Protein AF-A0A4C1ZQV1-F1 (afdb_monomer)

InterPro domains:
  IPR001179 FKBP-type peptidyl-prolyl cis-trans isomerase domain [PF00254] (1-25)
  IPR001179 FKBP-type peptidyl-prolyl cis-trans isomerase domain [PS50059] (1-28)
  IPR002048 EF-hand domain [PF13202] (36-52)
  IPR002048 EF-hand domain [PF13499] (55-126)
  IPR002048 EF-hand domain [PS50222] (50-85)
  IPR002048 EF-hand domain [PS50222] (101-134)
  IPR002048 EF-hand domain [SM00054] (54-82)
  IPR002048 EF-hand domain [SM00054] (105-133)
  IPR002048 EF-hand domain [cd00051] (55-126)
  IPR011992 EF-hand domain pair [SSF47473] (35-127)
  IPR018247 EF-Hand 1, calcium-binding site [PS00018] (114-126)
  IPR046357 Peptidyl-prolyl cis-trans isomerase domain superfamily [G3DSA:3.10.50.40] (1-48)
  IPR052273 Peptidyl-prolyl cis-trans isomerase FKBP [PTHR46222] (58-134)

Structure (mmCIF, N/CA/C/O backbone):
data_AF-A0A4C1ZQV1-F1
#
_entry.id   AF-A0A4C1ZQV1-F1
#
loop_
_atom_site.group_PDB
_atom_site.id
_atom_site.type_symbol
_atom_site.label_atom_id
_atom_site.label_alt_id
_atom_site.label_comp_id
_atom_site.label_asym_id
_atom_site.label_entity_id
_atom_site.label_seq_id
_atom_site.pdbx_PDB_ins_code
_atom_site.Cartn_x
_atom_site.Cartn_y
_atom_site.Cartn_z
_atom_site.occupancy
_atom_site.B_iso_or_equiv
_atom_site.auth_seq_id
_atom_site.auth_comp_id
_atom_site.auth_asym_id
_atom_site.auth_atom_id
_atom_site.pdbx_PDB_model_num
ATOM 1 N N . MET A 1 1 ? 30.958 -3.299 -27.993 1.00 66.00 1 MET A N 1
ATOM 2 C CA . MET A 1 1 ? 29.597 -3.870 -28.057 1.00 66.00 1 MET A CA 1
ATOM 3 C C . MET A 1 1 ? 29.617 -5.027 -29.044 1.00 66.00 1 MET A C 1
ATOM 5 O O . MET A 1 1 ? 30.245 -4.884 -30.084 1.00 66.00 1 MET A O 1
ATOM 9 N N . GLY A 1 2 ? 29.046 -6.175 -28.674 1.00 84.06 2 GLY A N 1
ATOM 10 C CA . GLY A 1 2 ? 29.263 -7.485 -29.308 1.00 84.06 2 GLY A CA 1
ATOM 11 C C . GLY A 1 2 ? 29.885 -8.479 -28.318 1.00 84.06 2 GLY A C 1
ATOM 12 O O . GLY A 1 2 ? 30.083 -8.139 -27.153 1.00 84.06 2 GLY A O 1
ATOM 13 N N . TYR A 1 3 ? 30.231 -9.685 -28.769 1.00 89.38 3 TYR A N 1
ATOM 14 C CA . TYR A 1 3 ? 30.766 -10.746 -27.894 1.00 89.38 3 TYR A CA 1
ATOM 15 C C . TYR A 1 3 ? 32.287 -10.673 -27.645 1.00 89.38 3 TYR A C 1
ATOM 17 O O . TYR A 1 3 ? 32.859 -11.523 -26.961 1.00 89.38 3 TYR A O 1
ATOM 25 N N . GLY A 1 4 ? 32.949 -9.631 -28.157 1.00 88.94 4 GLY A N 1
ATOM 26 C CA . GLY A 1 4 ? 34.347 -9.314 -27.855 1.00 88.94 4 GLY A CA 1
ATOM 27 C C . GLY A 1 4 ? 35.331 -10.431 -28.213 1.00 88.94 4 GLY A C 1
ATOM 28 O O . GLY A 1 4 ? 35.113 -11.202 -29.144 1.00 88.94 4 GLY A O 1
ATOM 29 N N . GLU A 1 5 ? 36.428 -10.518 -27.464 1.00 90.44 5 GLU A N 1
ATOM 30 C CA . GLU A 1 5 ? 37.487 -11.521 -27.677 1.00 90.44 5 GLU A CA 1
ATOM 31 C C . GLU A 1 5 ? 37.058 -12.937 -27.273 1.00 90.44 5 GLU A C 1
ATOM 33 O O . GLU A 1 5 ? 37.684 -13.917 -27.659 1.00 90.44 5 GLU A O 1
ATOM 38 N N . ARG A 1 6 ? 35.991 -13.065 -26.474 1.00 90.69 6 ARG A N 1
ATOM 39 C CA . ARG A 1 6 ? 35.503 -14.371 -26.009 1.00 90.69 6 ARG A CA 1
ATOM 40 C C . ARG A 1 6 ? 34.558 -15.033 -27.008 1.00 90.69 6 ARG A C 1
ATOM 42 O O . ARG A 1 6 ? 34.454 -16.255 -26.994 1.00 90.69 6 ARG A O 1
ATOM 49 N N . GLY A 1 7 ? 33.891 -14.259 -27.865 1.00 88.88 7 GLY A N 1
ATOM 50 C CA . GLY A 1 7 ? 32.851 -14.793 -28.743 1.00 88.88 7 GLY A CA 1
ATOM 51 C C . GLY A 1 7 ? 31.652 -15.357 -27.963 1.00 88.88 7 GLY A C 1
ATOM 52 O O . GLY A 1 7 ? 31.518 -15.151 -26.754 1.00 88.88 7 GLY A O 1
ATOM 53 N N . ALA A 1 8 ? 30.759 -16.060 -28.659 1.00 90.44 8 ALA A N 1
ATOM 54 C CA . ALA A 1 8 ? 29.591 -16.721 -28.072 1.00 90.44 8 ALA A CA 1
ATOM 55 C C . ALA A 1 8 ? 29.579 -18.206 -28.450 1.00 90.44 8 ALA A C 1
ATOM 57 O O . ALA A 1 8 ? 29.070 -18.597 -29.506 1.00 90.44 8 ALA A O 1
ATOM 58 N N . GLY A 1 9 ? 30.167 -19.034 -27.582 1.00 86.38 9 GLY A N 1
ATOM 59 C CA . GLY A 1 9 ? 30.282 -20.475 -27.807 1.00 86.38 9 GLY A CA 1
ATOM 60 C C . GLY A 1 9 ? 30.921 -20.796 -29.163 1.00 86.38 9 GLY A C 1
ATOM 61 O O . GLY A 1 9 ? 31.923 -20.194 -29.537 1.00 86.38 9 GLY A O 1
ATOM 62 N N . ASN A 1 10 ? 30.308 -21.713 -29.915 1.00 87.19 10 ASN A N 1
ATOM 63 C CA . ASN A 1 10 ? 30.788 -22.130 -31.241 1.00 87.19 10 ASN A CA 1
ATOM 64 C C . ASN A 1 10 ? 30.122 -21.370 -32.401 1.00 87.19 10 ASN A C 1
ATOM 66 O O . ASN A 1 10 ? 30.312 -21.733 -33.559 1.00 87.19 10 ASN A O 1
ATOM 70 N N . VAL A 1 11 ? 29.290 -20.371 -32.096 1.00 90.69 11 VAL A N 1
ATOM 71 C CA . VAL A 1 11 ? 28.373 -19.754 -33.067 1.00 90.69 11 VAL A CA 1
ATOM 72 C C . VAL A 1 11 ? 28.835 -18.359 -33.477 1.00 90.69 11 VAL A C 1
ATOM 74 O O . VAL A 1 11 ? 28.615 -17.952 -34.614 1.00 90.69 11 VAL A O 1
ATOM 77 N N . ILE A 1 12 ? 29.508 -17.636 -32.574 1.00 88.75 12 ILE A N 1
ATOM 78 C CA . ILE A 1 12 ? 30.076 -16.312 -32.853 1.00 88.75 12 ILE A CA 1
ATOM 79 C C . ILE A 1 12 ? 31.562 -16.317 -32.476 1.00 88.75 12 ILE A C 1
ATOM 81 O O . ILE A 1 12 ? 31.872 -16.413 -31.286 1.00 88.75 12 ILE A O 1
ATOM 85 N N . PRO A 1 13 ? 32.481 -16.203 -33.451 1.00 92.62 13 PRO A N 1
ATOM 86 C CA . PRO A 1 13 ? 33.916 -16.167 -33.187 1.00 92.62 13 PRO A CA 1
ATOM 87 C C . PRO A 1 13 ? 34.372 -14.942 -32.375 1.00 92.62 13 PRO A C 1
ATOM 89 O O . PRO A 1 13 ? 33.728 -13.886 -32.429 1.00 92.62 13 PRO A O 1
ATOM 92 N N . PRO A 1 14 ? 35.527 -15.038 -31.689 1.00 93.50 14 PRO A N 1
ATOM 93 C CA . PRO A 1 14 ? 36.264 -13.880 -31.196 1.00 93.50 14 PRO A CA 1
ATOM 94 C C . PRO A 1 14 ? 36.421 -12.797 -32.263 1.00 93.50 14 PRO A C 1
ATOM 96 O O . PRO A 1 14 ? 36.747 -13.094 -33.412 1.00 93.50 14 PRO A O 1
ATOM 99 N N . HIS A 1 15 ? 36.216 -11.540 -31.872 1.00 92.06 15 HIS A N 1
ATOM 100 C CA . HIS A 1 15 ? 36.360 -10.362 -32.740 1.00 92.06 15 HIS A CA 1
ATOM 101 C C . HIS A 1 15 ? 35.449 -10.341 -33.982 1.00 92.06 15 HIS A C 1
ATOM 103 O O . HIS A 1 15 ? 35.671 -9.541 -34.893 1.00 92.06 15 HIS A O 1
ATOM 109 N N . ALA A 1 16 ? 34.413 -11.182 -34.037 1.00 92.75 16 ALA A N 1
ATOM 110 C CA . ALA A 1 16 ? 33.460 -11.148 -35.135 1.00 92.75 16 ALA A CA 1
ATOM 111 C C . ALA A 1 16 ? 32.718 -9.801 -35.183 1.00 92.75 16 ALA A C 1
ATOM 113 O O . ALA A 1 16 ? 32.222 -9.302 -34.169 1.00 92.75 16 ALA A O 1
ATOM 114 N N . THR A 1 17 ? 32.623 -9.228 -36.384 1.00 90.81 17 THR A N 1
ATOM 115 C CA . THR A 1 17 ? 31.769 -8.064 -36.651 1.00 90.81 17 THR A CA 1
ATOM 116 C C . THR A 1 17 ? 30.354 -8.559 -36.920 1.00 90.81 17 THR A C 1
ATOM 118 O O . THR A 1 17 ? 30.164 -9.466 -37.729 1.00 90.81 17 THR A O 1
ATOM 121 N N . LEU A 1 18 ? 29.366 -7.989 -36.232 1.00 91.19 18 LEU A N 1
ATOM 122 C CA . LEU A 1 18 ? 27.970 -8.403 -36.344 1.00 91.19 18 LEU A CA 1
ATOM 123 C C . LEU A 1 18 ? 27.173 -7.376 -37.144 1.00 91.19 18 LEU A C 1
ATOM 125 O O . LEU A 1 18 ? 27.242 -6.180 -36.865 1.00 91.19 18 LEU A O 1
ATOM 129 N N . HIS A 1 19 ? 26.389 -7.867 -38.100 1.00 90.69 19 HIS A N 1
ATOM 130 C CA . HIS A 1 19 ? 25.418 -7.080 -38.850 1.00 90.69 19 HIS A CA 1
ATOM 131 C C . HIS A 1 19 ? 24.018 -7.504 -38.409 1.00 90.69 19 HIS A C 1
ATOM 133 O O . HIS A 1 19 ? 23.675 -8.680 -38.510 1.00 90.69 19 HIS A O 1
ATOM 139 N N . PHE A 1 20 ? 23.234 -6.553 -37.906 1.00 90.19 20 PHE A N 1
ATOM 140 C CA . PHE A 1 20 ? 21.851 -6.778 -37.501 1.00 90.19 20 PHE A CA 1
ATOM 141 C C . PHE A 1 20 ? 20.922 -5.999 -38.422 1.00 90.19 20 PHE A C 1
ATOM 143 O O . PHE A 1 20 ? 21.139 -4.811 -38.661 1.00 90.19 20 PHE A O 1
ATOM 150 N N . GLU A 1 21 ? 19.877 -6.668 -38.890 1.00 91.31 21 GLU A N 1
ATOM 151 C CA . GLU A 1 21 ? 18.710 -6.033 -39.484 1.00 91.31 21 GLU A CA 1
ATOM 152 C C . GLU A 1 21 ? 17.610 -6.051 -38.424 1.00 91.31 21 GLU A C 1
ATOM 154 O O . GLU A 1 21 ? 17.249 -7.111 -37.911 1.00 91.31 21 GLU A O 1
ATOM 159 N N . VAL A 1 22 ? 17.165 -4.866 -38.013 1.00 90.62 22 VAL A N 1
ATOM 160 C CA . VAL A 1 22 ? 16.191 -4.699 -36.932 1.00 90.62 22 VAL A CA 1
ATOM 161 C C . VAL A 1 22 ? 14.992 -3.961 -37.494 1.00 90.62 22 VAL A C 1
ATOM 163 O O . VAL A 1 22 ? 15.128 -2.839 -37.979 1.00 90.62 22 VAL A O 1
ATOM 166 N N . GLU A 1 23 ? 13.822 -4.579 -37.389 1.00 90.88 23 GLU A N 1
ATOM 167 C CA . GLU A 1 23 ? 12.546 -3.955 -37.714 1.00 90.88 23 GLU A CA 1
ATOM 168 C C . GLU A 1 23 ? 11.762 -3.718 -36.420 1.00 90.88 23 GLU A C 1
ATOM 170 O O . GLU A 1 23 ? 11.498 -4.644 -35.648 1.00 90.88 23 GLU A O 1
ATOM 175 N N . LEU A 1 24 ? 11.413 -2.457 -36.156 1.00 85.31 24 LEU A N 1
ATOM 176 C CA . LEU A 1 24 ? 10.553 -2.094 -35.037 1.00 85.31 24 LEU A CA 1
ATOM 177 C C . LEU A 1 24 ? 9.095 -2.263 -35.464 1.00 85.31 24 LEU A C 1
ATOM 179 O O . LEU A 1 24 ? 8.564 -1.440 -36.203 1.00 85.31 24 LEU A O 1
ATOM 183 N N . ILE A 1 25 ? 8.458 -3.327 -34.982 1.00 87.75 25 ILE A N 1
ATOM 184 C CA . ILE A 1 25 ? 7.075 -3.659 -35.347 1.00 87.75 25 ILE A CA 1
ATOM 185 C C . ILE A 1 25 ? 6.072 -2.836 -34.526 1.00 87.75 25 ILE A C 1
ATOM 187 O O . ILE A 1 25 ? 5.070 -2.368 -35.061 1.00 87.75 25 ILE A O 1
ATOM 191 N N . ASN A 1 26 ? 6.327 -2.653 -33.227 1.00 80.69 26 ASN A N 1
ATOM 192 C CA . ASN A 1 26 ? 5.494 -1.844 -32.339 1.00 80.69 26 ASN A CA 1
ATOM 193 C C . ASN A 1 26 ? 6.273 -1.445 -31.074 1.00 80.69 26 ASN A C 1
ATOM 195 O O . ASN A 1 26 ? 7.165 -2.175 -30.640 1.00 80.69 26 ASN A O 1
ATOM 199 N N . ILE A 1 27 ? 5.896 -0.327 -30.458 1.00 80.75 27 ILE A N 1
ATOM 200 C CA . ILE A 1 27 ? 6.260 0.016 -29.081 1.00 80.75 27 ILE A CA 1
ATOM 201 C C . ILE A 1 27 ? 4.972 -0.108 -28.270 1.00 80.75 27 ILE A C 1
ATOM 203 O O . ILE A 1 27 ? 4.001 0.586 -28.551 1.00 80.75 27 ILE A O 1
ATOM 207 N N . GLY A 1 28 ? 4.939 -1.019 -27.297 1.00 77.31 28 GLY A N 1
ATOM 208 C CA . GLY A 1 28 ? 3.816 -1.085 -26.367 1.00 77.31 28 GLY A CA 1
ATOM 209 C C . GLY A 1 28 ? 3.844 0.122 -25.435 1.00 77.31 28 GLY A C 1
ATOM 210 O O . GLY A 1 28 ? 4.883 0.396 -24.832 1.00 77.31 28 GLY A O 1
ATOM 211 N N . ASP A 1 29 ? 2.718 0.821 -25.302 1.00 71.88 29 ASP A N 1
ATOM 212 C CA . ASP A 1 29 ? 2.529 1.775 -24.215 1.00 71.88 29 ASP A CA 1
ATOM 213 C C . ASP A 1 29 ? 2.569 0.991 -22.898 1.00 71.88 29 ASP A C 1
ATOM 215 O O . ASP A 1 29 ? 1.670 0.207 -22.590 1.00 71.88 29 ASP A O 1
ATOM 219 N N . SER A 1 30 ? 3.638 1.165 -22.120 1.00 56.72 30 SER A N 1
ATOM 220 C CA . SER A 1 30 ? 3.563 0.841 -20.700 1.00 56.72 30 SER A CA 1
ATOM 221 C C . SER A 1 30 ? 2.606 1.861 -20.082 1.00 56.72 30 SER A C 1
ATOM 223 O O . SER A 1 30 ? 2.737 3.046 -20.413 1.00 56.72 30 SER A O 1
ATOM 225 N N . PRO A 1 31 ? 1.661 1.462 -19.208 1.00 61.66 31 PRO A N 1
ATOM 226 C CA . PRO A 1 31 ? 0.889 2.440 -18.457 1.00 61.66 31 PRO A CA 1
ATOM 227 C C . PRO A 1 31 ? 1.866 3.445 -17.836 1.00 61.66 31 PRO A C 1
ATOM 229 O O . PRO A 1 31 ? 2.964 3.041 -17.418 1.00 61.66 31 PRO A O 1
ATOM 232 N N . PRO A 1 32 ? 1.533 4.749 -17.865 1.00 58.78 32 PRO A N 1
ATOM 233 C CA . PRO A 1 32 ? 2.410 5.768 -17.318 1.00 58.78 32 PRO A CA 1
ATOM 234 C C . PRO A 1 32 ? 2.800 5.349 -15.899 1.00 58.78 32 PRO A C 1
ATOM 236 O O . PRO A 1 32 ? 1.932 4.866 -15.170 1.00 58.78 32 PRO A O 1
ATOM 239 N N . PRO A 1 33 ? 4.080 5.484 -15.505 1.00 59.88 33 PRO A N 1
ATOM 240 C CA . PRO A 1 33 ? 4.465 5.188 -14.137 1.00 59.88 33 PRO A CA 1
ATOM 241 C C . PRO A 1 33 ? 3.581 6.028 -13.217 1.00 59.88 33 PRO A C 1
ATOM 243 O O . PRO A 1 33 ? 3.554 7.257 -13.336 1.00 59.88 33 PRO A O 1
ATOM 246 N N . THR A 1 34 ? 2.808 5.358 -12.363 1.00 64.19 34 THR A N 1
ATOM 247 C CA . THR A 1 34 ? 1.868 6.018 -11.464 1.00 64.19 34 THR A CA 1
ATOM 248 C C . THR A 1 34 ? 2.646 6.990 -10.587 1.00 64.19 34 THR A C 1
ATOM 250 O O . THR A 1 34 ? 3.656 6.628 -9.976 1.00 64.19 34 THR A O 1
ATOM 253 N N . ASN A 1 35 ? 2.228 8.255 -10.572 1.00 66.62 35 ASN A N 1
ATOM 254 C CA . ASN A 1 35 ? 2.861 9.266 -9.738 1.00 66.62 35 ASN A CA 1
ATOM 255 C C . ASN A 1 35 ? 2.306 9.162 -8.315 1.00 66.62 35 ASN A C 1
ATOM 257 O O . ASN A 1 35 ? 1.503 9.991 -7.891 1.00 66.62 35 ASN A O 1
ATOM 261 N N . VAL A 1 36 ? 2.796 8.147 -7.603 1.00 69.62 36 VAL A N 1
ATOM 262 C CA . VAL A 1 36 ? 2.398 7.801 -6.230 1.00 69.62 36 VAL A CA 1
ATOM 263 C C . VAL A 1 36 ? 2.626 8.939 -5.242 1.00 69.62 36 VAL A C 1
ATOM 265 O O . VAL A 1 36 ? 2.023 8.973 -4.184 1.00 69.62 36 VAL A O 1
ATOM 268 N N . PHE A 1 37 ? 3.452 9.926 -5.598 1.00 70.56 37 PHE A N 1
ATOM 269 C CA . PHE A 1 37 ? 3.715 11.092 -4.761 1.00 70.56 37 PHE A CA 1
ATOM 270 C C . PHE A 1 37 ? 2.442 11.885 -4.449 1.00 70.56 37 PHE A C 1
ATOM 272 O O . PHE A 1 37 ? 2.306 12.396 -3.351 1.00 70.56 37 PHE A O 1
ATOM 279 N N . LYS A 1 38 ? 1.504 11.969 -5.402 1.00 70.94 38 LYS A N 1
ATOM 280 C CA . LYS A 1 38 ? 0.216 12.653 -5.194 1.00 70.94 38 LYS A CA 1
ATOM 281 C C . LYS A 1 38 ? -0.817 11.803 -4.466 1.00 70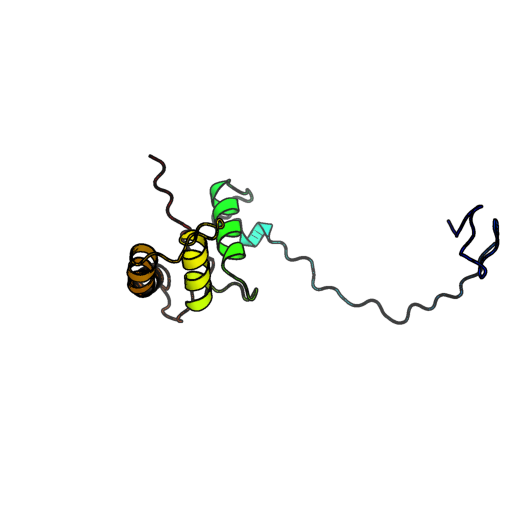.94 38 LYS A C 1
ATOM 283 O O . LYS A 1 38 ? -1.807 12.346 -3.999 1.00 70.94 38 LYS A O 1
ATOM 288 N N . GLU A 1 39 ? -0.628 10.491 -4.480 1.00 73.00 39 GLU A N 1
ATOM 289 C CA . GLU A 1 39 ? -1.525 9.540 -3.826 1.00 73.00 39 GLU A CA 1
ATOM 290 C C . GLU A 1 39 ? -1.170 9.418 -2.340 1.00 73.00 39 GLU A C 1
ATOM 292 O O . GLU A 1 39 ? -2.056 9.275 -1.513 1.00 73.00 39 GLU A O 1
ATOM 297 N N . ILE A 1 40 ? 0.117 9.558 -2.002 1.00 78.75 40 ILE A N 1
ATOM 298 C CA . ILE A 1 40 ? 0.632 9.451 -0.630 1.00 78.75 40 ILE A CA 1
ATOM 299 C C . ILE A 1 40 ? 0.548 10.784 0.132 1.00 78.75 40 ILE A C 1
ATOM 301 O O . ILE A 1 40 ? 0.419 10.769 1.351 1.00 78.75 40 ILE A O 1
ATOM 305 N N . ASP A 1 41 ? 0.630 11.916 -0.574 1.00 79.44 41 ASP A N 1
ATOM 306 C CA . ASP A 1 41 ? 0.487 13.275 -0.023 1.00 79.44 41 ASP A CA 1
ATOM 307 C C . ASP A 1 41 ? -0.979 13.540 0.370 1.00 79.44 41 ASP A C 1
ATOM 309 O O . ASP A 1 41 ? -1.772 14.121 -0.383 1.00 79.44 41 ASP A O 1
ATOM 313 N N . 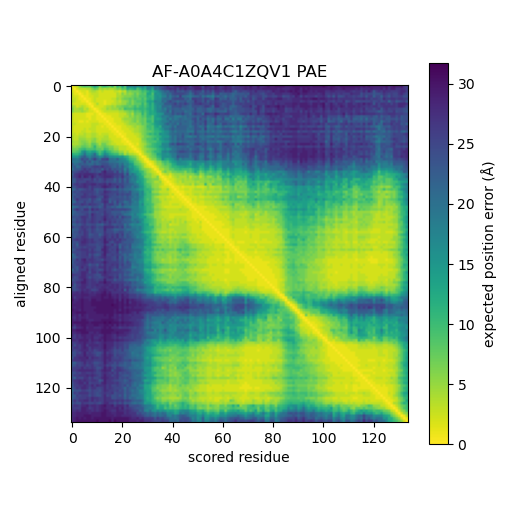ALA A 1 42 ? -1.358 13.025 1.538 1.00 79.12 42 ALA A N 1
ATOM 314 C CA . ALA A 1 42 ? -2.723 13.037 2.038 1.00 79.12 42 ALA A CA 1
ATOM 315 C C . ALA A 1 42 ? -3.135 14.447 2.484 1.00 79.12 42 ALA A C 1
ATOM 317 O O . ALA A 1 42 ? -4.292 14.849 2.293 1.00 79.12 42 ALA A O 1
ATOM 318 N N . ASP A 1 43 ? -2.199 15.218 3.049 1.00 81.81 43 ASP A N 1
ATOM 319 C CA . ASP A 1 43 ? -2.455 16.586 3.509 1.00 81.81 43 ASP A CA 1
ATOM 320 C C . ASP A 1 43 ? -2.277 17.662 2.417 1.00 81.81 43 ASP A C 1
ATOM 322 O O . ASP A 1 43 ? -2.729 18.803 2.587 1.00 81.81 43 ASP A O 1
ATOM 326 N N . LYS A 1 44 ? -1.769 17.263 1.243 1.00 85.00 44 LYS A N 1
ATOM 327 C CA . LYS A 1 44 ? -1.606 18.075 0.027 1.00 85.00 44 LYS A CA 1
ATOM 328 C C . LYS A 1 44 ? -0.602 19.209 0.205 1.00 85.00 44 LYS A C 1
ATOM 330 O O . LYS A 1 44 ? -0.719 20.252 -0.461 1.00 85.00 44 LYS A O 1
ATOM 335 N N . ASP A 1 45 ? 0.376 19.036 1.088 1.00 89.38 45 ASP A N 1
ATOM 336 C CA . ASP A 1 45 ? 1.429 20.015 1.335 1.00 89.38 45 ASP A CA 1
ATOM 337 C C . ASP A 1 45 ? 2.590 19.933 0.317 1.00 89.38 45 ASP A C 1
ATOM 339 O O . ASP A 1 45 ? 3.429 20.840 0.247 1.00 89.38 45 ASP A O 1
ATOM 343 N N . ASN A 1 46 ? 2.555 18.955 -0.600 1.00 84.12 46 ASN A N 1
ATOM 344 C CA . ASN A 1 46 ? 3.594 18.622 -1.588 1.00 84.12 46 ASN A CA 1
ATOM 345 C C . ASN A 1 46 ? 4.908 18.119 -0.973 1.00 84.12 46 ASN A C 1
ATOM 347 O O . ASN A 1 46 ? 5.956 18.129 -1.636 1.00 84.12 46 ASN A O 1
ATOM 351 N N . MET A 1 47 ? 4.873 17.693 0.279 1.00 86.12 47 MET A N 1
ATOM 352 C CA . MET A 1 47 ? 5.924 16.959 0.957 1.00 86.12 47 MET A CA 1
ATOM 353 C C . MET A 1 47 ? 5.437 15.536 1.235 1.00 86.12 47 MET A C 1
ATOM 355 O O . MET A 1 47 ? 4.298 15.178 0.983 1.00 86.12 47 MET A O 1
ATOM 359 N N . LEU A 1 48 ? 6.365 14.679 1.656 1.00 83.62 48 LEU A N 1
ATOM 360 C CA . LEU A 1 48 ? 6.024 13.362 2.177 1.00 83.62 48 LEU A CA 1
ATOM 361 C C . LEU A 1 48 ? 6.554 13.297 3.597 1.00 83.62 48 LEU A C 1
ATOM 363 O O . LEU A 1 48 ? 7.773 13.282 3.822 1.00 83.62 48 LEU A O 1
ATOM 367 N N . SER A 1 49 ? 5.641 13.285 4.555 1.00 84.75 49 SER A N 1
ATOM 368 C CA . SER A 1 49 ? 5.968 13.058 5.951 1.00 84.75 49 SER A CA 1
ATOM 369 C C . SER A 1 49 ? 6.354 11.592 6.182 1.00 84.75 49 SER A C 1
ATOM 371 O O . SER A 1 49 ? 6.006 10.682 5.425 1.00 84.75 49 SER A O 1
ATOM 373 N N . ARG A 1 50 ? 7.109 11.332 7.257 1.00 84.94 50 ARG A N 1
ATOM 374 C CA . ARG A 1 50 ? 7.435 9.954 7.661 1.00 84.94 50 ARG A CA 1
ATOM 375 C C . ARG A 1 50 ? 6.166 9.150 7.951 1.00 84.94 50 ARG A C 1
ATOM 377 O O . ARG A 1 50 ? 6.153 7.950 7.685 1.00 84.94 50 ARG A O 1
ATOM 384 N N . GLU A 1 51 ? 5.144 9.816 8.476 1.00 84.00 51 GLU A N 1
ATOM 385 C CA . GLU A 1 51 ? 3.833 9.240 8.758 1.00 84.00 51 GLU A CA 1
ATOM 386 C C . GLU A 1 51 ? 3.170 8.752 7.467 1.00 84.00 51 GLU A C 1
ATOM 388 O O . GLU A 1 51 ? 2.891 7.564 7.347 1.00 84.00 51 GLU A O 1
ATOM 393 N N . GLU A 1 52 ? 3.027 9.619 6.461 1.00 85.12 52 GLU A N 1
ATOM 394 C CA . GLU A 1 52 ? 2.387 9.283 5.180 1.00 85.12 52 GLU A CA 1
ATOM 395 C C . GLU A 1 52 ? 3.105 8.146 4.455 1.00 85.12 52 GLU A C 1
ATOM 397 O O . GLU A 1 52 ? 2.477 7.199 3.988 1.00 85.12 52 GLU A O 1
ATOM 402 N N . VAL A 1 53 ? 4.441 8.175 4.433 1.00 84.75 53 VAL A N 1
ATOM 403 C CA . VAL A 1 53 ? 5.230 7.081 3.848 1.00 84.75 53 VAL A CA 1
ATOM 404 C C . VAL A 1 53 ? 5.015 5.773 4.613 1.00 84.75 53 VAL A C 1
ATOM 406 O O . VAL A 1 53 ? 4.975 4.704 4.007 1.00 84.75 53 VAL A O 1
ATOM 409 N N . SER A 1 54 ? 4.882 5.832 5.939 1.00 84.12 54 SER A N 1
ATOM 410 C CA . SER A 1 54 ? 4.659 4.638 6.763 1.00 84.12 54 SER A CA 1
ATOM 411 C C . SER A 1 54 ? 3.253 4.069 6.568 1.00 84.12 54 SER A C 1
ATOM 413 O O . SER A 1 54 ? 3.108 2.852 6.456 1.00 84.12 54 SER A O 1
ATOM 415 N N . ILE A 1 55 ? 2.241 4.935 6.478 1.00 83.06 55 ILE A N 1
ATOM 416 C CA . ILE A 1 55 ? 0.846 4.564 6.216 1.00 83.06 55 ILE A CA 1
ATOM 417 C C . ILE A 1 55 ? 0.724 3.930 4.829 1.00 83.06 55 ILE A C 1
ATOM 419 O O . ILE A 1 55 ? 0.163 2.843 4.717 1.00 83.06 55 ILE A O 1
ATOM 423 N N . GLU A 1 56 ? 1.329 4.526 3.799 1.00 85.31 56 GLU A N 1
ATOM 424 C CA . GLU A 1 56 ? 1.327 3.964 2.444 1.00 85.31 56 GLU A CA 1
ATOM 425 C C . GLU A 1 56 ? 1.989 2.586 2.393 1.00 85.31 56 GLU A C 1
ATOM 427 O O . GLU A 1 56 ? 1.475 1.654 1.778 1.00 85.31 56 GLU A O 1
ATOM 432 N N . LEU A 1 57 ? 3.157 2.439 3.026 1.00 84.44 57 LEU A N 1
ATOM 433 C CA . LEU A 1 57 ? 3.863 1.160 3.046 1.00 84.44 57 LEU A CA 1
ATOM 434 C C . LEU A 1 57 ? 3.052 0.090 3.776 1.00 84.44 57 LEU A C 1
ATOM 436 O O . LEU A 1 57 ? 3.053 -1.061 3.340 1.00 84.44 57 LEU A O 1
ATOM 440 N N . ALA A 1 58 ? 2.352 0.460 4.851 1.00 86.06 58 ALA A N 1
ATOM 441 C CA . ALA A 1 58 ? 1.435 -0.437 5.538 1.00 86.06 58 ALA A CA 1
ATOM 442 C C . ALA A 1 58 ? 0.269 -0.825 4.619 1.00 86.06 58 ALA A C 1
ATOM 444 O O . ALA A 1 58 ? 0.050 -2.017 4.418 1.00 86.06 58 ALA A O 1
ATOM 445 N N . PHE A 1 59 ? -0.409 0.148 4.004 1.00 88.12 59 PHE A N 1
ATOM 446 C CA . PHE A 1 59 ? -1.519 -0.079 3.076 1.00 88.12 59 PHE A CA 1
ATOM 447 C C . PHE A 1 59 ? -1.112 -1.019 1.935 1.00 88.12 59 PHE A C 1
ATOM 449 O O . PHE A 1 59 ? -1.697 -2.083 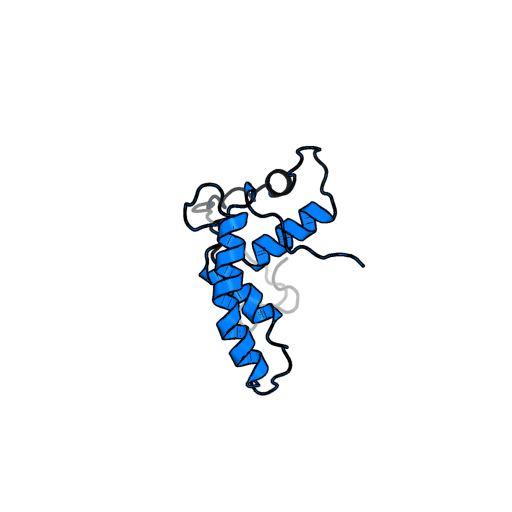1.769 1.00 88.12 59 PHE A O 1
ATOM 456 N N . ARG A 1 60 ? -0.010 -0.718 1.238 1.00 86.81 60 ARG A N 1
ATOM 457 C CA . ARG A 1 60 ? 0.533 -1.565 0.162 1.00 86.81 60 ARG A CA 1
ATOM 458 C C . ARG A 1 60 ? 0.991 -2.941 0.613 1.00 86.81 60 ARG A C 1
ATOM 460 O O . ARG A 1 60 ? 1.060 -3.860 -0.192 1.00 86.81 60 ARG A O 1
ATOM 467 N N . SER A 1 61 ? 1.402 -3.084 1.870 1.00 86.62 61 SER A N 1
ATOM 468 C CA . SER A 1 61 ? 1.770 -4.399 2.397 1.00 86.62 61 SER A CA 1
ATOM 469 C C . SER A 1 61 ? 0.552 -5.284 2.670 1.00 86.62 61 SER A C 1
ATOM 471 O O . SER A 1 61 ? 0.715 -6.501 2.784 1.00 86.62 61 SER A O 1
ATOM 473 N N . MET A 1 62 ? -0.631 -4.673 2.780 1.00 89.56 62 MET A N 1
ATOM 474 C CA . MET A 1 62 ? -1.915 -5.331 3.004 1.00 89.56 62 MET A CA 1
ATO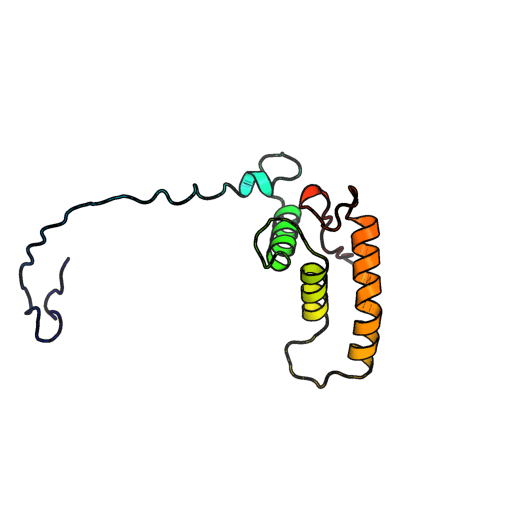M 475 C C . MET A 1 62 ? -2.672 -5.572 1.700 1.00 89.56 62 MET A C 1
ATOM 477 O O . MET A 1 62 ? -3.162 -6.681 1.515 1.00 89.56 62 MET A O 1
ATOM 481 N N . ASP A 1 63 ? -2.709 -4.588 0.798 1.00 89.38 63 ASP A N 1
ATOM 482 C CA . ASP A 1 63 ? -3.300 -4.700 -0.541 1.00 89.38 63 ASP A CA 1
ATOM 483 C C . ASP A 1 63 ? -2.475 -5.670 -1.405 1.00 89.38 63 ASP A C 1
ATOM 485 O O . ASP A 1 63 ? -1.467 -5.319 -2.027 1.00 89.38 63 ASP A O 1
ATOM 489 N N . ALA A 1 64 ? -2.866 -6.942 -1.384 1.00 88.75 64 ALA A N 1
ATOM 490 C CA . ALA A 1 64 ? -2.142 -8.011 -2.056 1.00 88.75 64 ALA A CA 1
ATOM 491 C C . ALA A 1 64 ? -2.515 -8.100 -3.537 1.00 88.75 64 ALA A C 1
ATOM 493 O O . ALA A 1 64 ? -1.736 -8.624 -4.343 1.00 88.75 64 ALA A O 1
ATOM 494 N N . ASN A 1 65 ? -3.719 -7.644 -3.879 1.00 86.81 65 ASN A N 1
ATOM 495 C CA . ASN A 1 65 ? -4.279 -7.773 -5.211 1.00 86.81 65 ASN A CA 1
ATOM 496 C C . ASN A 1 65 ? -4.017 -6.521 -6.085 1.00 86.81 65 ASN A C 1
ATOM 498 O O . ASN A 1 65 ? -3.976 -6.638 -7.314 1.00 86.81 65 ASN A O 1
ATOM 502 N N . GLY A 1 66 ? -3.706 -5.383 -5.459 1.00 86.69 66 GLY A N 1
ATOM 503 C CA . GLY A 1 66 ? -3.311 -4.136 -6.105 1.00 86.69 66 GLY A CA 1
ATOM 504 C C . GLY A 1 66 ? -4.484 -3.315 -6.638 1.00 86.69 66 GLY A C 1
ATOM 505 O O . GLY A 1 66 ? -4.283 -2.552 -7.589 1.00 86.69 66 GLY A O 1
ATOM 506 N N . ASP A 1 67 ? -5.691 -3.501 -6.102 1.00 88.88 67 ASP A N 1
ATOM 507 C CA . ASP A 1 67 ? -6.897 -2.752 -6.474 1.00 88.88 67 ASP A CA 1
ATOM 508 C C . ASP A 1 67 ? -7.049 -1.426 -5.719 1.00 88.88 67 ASP A C 1
ATOM 510 O O . ASP A 1 67 ? -7.938 -0.648 -6.062 1.00 88.88 67 ASP A O 1
ATOM 514 N N . LEU A 1 68 ? -6.128 -1.116 -4.797 1.00 86.56 68 LEU A N 1
ATOM 515 C CA . LEU A 1 68 ? -6.145 0.077 -3.948 1.00 86.56 68 LEU A CA 1
ATOM 516 C C . LEU A 1 68 ? -7.301 0.098 -2.934 1.00 86.56 68 LEU A C 1
ATOM 518 O O . LEU A 1 68 ? -7.642 1.165 -2.414 1.00 86.56 68 LEU A O 1
ATOM 522 N N . GLU A 1 69 ? -7.871 -1.063 -2.614 1.00 92.00 69 GLU A N 1
ATOM 523 C CA . GLU A 1 69 ? -8.932 -1.230 -1.624 1.00 92.00 69 GLU A CA 1
ATOM 524 C C . GLU A 1 69 ? -8.577 -2.391 -0.684 1.00 92.00 69 GLU A C 1
ATOM 526 O O . GLU A 1 69 ? -8.217 -3.474 -1.120 1.00 92.00 69 GLU A O 1
ATOM 531 N N . LEU A 1 70 ? -8.677 -2.205 0.636 1.00 92.56 70 LEU A N 1
ATOM 532 C CA . LEU A 1 70 ? -8.408 -3.306 1.566 1.00 92.56 70 LEU A CA 1
ATOM 533 C C . LEU A 1 70 ? -9.672 -4.123 1.802 1.00 92.56 70 LEU A C 1
ATOM 535 O O . LEU A 1 70 ? -10.619 -3.666 2.450 1.00 92.56 70 LEU A O 1
ATOM 539 N N . SER A 1 71 ? -9.661 -5.363 1.323 1.00 94.25 71 SER A N 1
ATOM 540 C CA . SER A 1 71 ? -10.689 -6.353 1.631 1.00 94.25 71 SER A CA 1
ATOM 541 C C . SER A 1 71 ? -10.536 -6.927 3.044 1.00 94.25 71 SER A C 1
ATOM 543 O O . SER A 1 71 ? -9.473 -6.880 3.675 1.00 94.25 71 S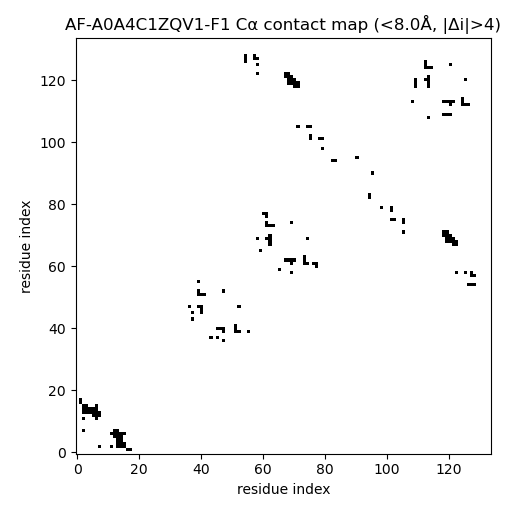ER A O 1
ATOM 545 N N . ARG A 1 72 ? -11.613 -7.533 3.557 1.00 91.88 72 ARG A N 1
ATOM 546 C CA . ARG A 1 72 ? -11.597 -8.234 4.853 1.00 91.88 72 ARG A CA 1
ATOM 547 C C . ARG A 1 72 ? -10.543 -9.335 4.879 1.00 91.88 72 ARG A C 1
ATOM 549 O O . ARG A 1 72 ? -9.886 -9.533 5.900 1.00 91.88 72 ARG A O 1
ATOM 556 N N . GLU A 1 73 ? -10.376 -10.036 3.764 1.00 91.56 73 GLU A N 1
ATOM 557 C CA . GLU A 1 73 ? -9.403 -11.105 3.589 1.00 91.56 73 GLU A CA 1
ATOM 558 C C . GLU A 1 73 ? -7.961 -10.587 3.673 1.00 91.56 73 GLU A C 1
ATOM 560 O O . GLU A 1 73 ? -7.131 -11.203 4.342 1.00 91.56 73 GLU A O 1
ATOM 565 N N . GLU A 1 74 ? -7.668 -9.445 3.054 1.00 92.38 74 GLU A N 1
ATOM 566 C CA . GLU A 1 74 ? -6.336 -8.824 3.064 1.00 92.38 74 GLU A CA 1
ATOM 567 C C . GLU A 1 74 ? -5.949 -8.302 4.444 1.00 92.38 74 GLU A C 1
ATOM 569 O O . GLU A 1 74 ? -4.871 -8.625 4.954 1.00 92.38 74 GLU A O 1
ATOM 574 N N . VAL A 1 75 ? -6.861 -7.575 5.097 1.00 89.56 75 VAL A N 1
ATOM 575 C CA . VAL A 1 75 ? -6.673 -7.134 6.486 1.00 89.56 75 VAL A CA 1
ATOM 576 C C . VAL A 1 75 ? -6.468 -8.345 7.396 1.00 89.56 75 VAL A C 1
ATOM 578 O O . VAL A 1 75 ? -5.582 -8.349 8.256 1.00 89.56 75 VAL A O 1
ATOM 581 N N . SER A 1 76 ? -7.245 -9.406 7.172 1.00 87.81 76 SER A N 1
ATOM 582 C CA . SER A 1 76 ? -7.166 -10.623 7.965 1.00 87.81 76 SER A CA 1
ATOM 583 C C . SER A 1 76 ? -5.830 -11.348 7.827 1.00 87.81 76 SER A C 1
ATOM 585 O O . SER A 1 76 ? -5.208 -11.742 8.817 1.00 87.81 76 SER A O 1
ATOM 587 N N . GLU A 1 77 ? -5.360 -11.535 6.598 1.00 87.38 77 GLU A N 1
ATOM 588 C CA . GLU A 1 77 ? -4.082 -12.194 6.342 1.00 87.38 77 GLU A CA 1
ATOM 589 C C . GLU A 1 77 ? -2.902 -11.366 6.865 1.00 87.38 77 GLU A C 1
ATOM 591 O O . GLU A 1 77 ? -1.958 -11.933 7.424 1.00 87.38 77 GLU A O 1
ATOM 596 N N . TYR A 1 78 ? -2.967 -10.035 6.778 1.00 85.56 78 TYR A N 1
ATOM 597 C CA . TYR A 1 78 ? -1.944 -9.161 7.348 1.00 85.56 78 TYR A CA 1
ATOM 598 C C . TYR A 1 78 ? -1.821 -9.308 8.869 1.00 85.56 78 TYR A C 1
ATOM 600 O O . TYR A 1 78 ? -0.726 -9.530 9.395 1.00 85.56 78 TYR A O 1
ATOM 608 N N . LEU A 1 79 ? -2.941 -9.229 9.585 1.00 83.44 79 LEU A N 1
ATOM 609 C CA . LEU A 1 79 ? -2.976 -9.357 11.042 1.00 83.44 79 LEU A CA 1
ATOM 610 C C . LEU A 1 79 ? -2.539 -10.754 11.500 1.00 83.44 79 LEU A C 1
ATOM 612 O O . LEU A 1 79 ? -1.741 -10.894 12.429 1.00 83.44 79 LEU A O 1
ATOM 616 N N . LYS A 1 80 ? -2.978 -11.801 10.799 1.00 81.88 80 LYS A N 1
ATOM 617 C CA . LYS A 1 80 ? -2.512 -13.171 11.031 1.00 81.88 80 LYS A CA 1
ATOM 618 C C . LYS A 1 80 ? -1.000 -13.298 10.841 1.00 81.88 80 LYS A C 1
ATOM 620 O O . LYS A 1 80 ? -0.337 -13.949 11.646 1.00 81.88 80 LYS A O 1
ATOM 625 N N . LYS A 1 81 ? -0.433 -12.648 9.824 1.00 81.31 81 LYS A N 1
ATOM 626 C CA . LYS A 1 81 ? 1.015 -12.633 9.570 1.00 81.31 81 LYS A CA 1
ATOM 627 C C . LYS A 1 81 ? 1.801 -11.859 10.633 1.00 81.31 81 LYS A C 1
ATOM 629 O O . LYS A 1 81 ? 2.921 -12.249 10.940 1.00 81.31 81 LYS A O 1
ATOM 634 N N . GLN A 1 82 ? 1.224 -10.806 11.213 1.00 76.06 82 GLN A N 1
ATOM 635 C CA . GLN A 1 82 ? 1.786 -10.089 12.368 1.00 76.06 82 GLN A CA 1
ATOM 636 C C . GLN A 1 82 ? 1.787 -10.949 13.643 1.00 76.06 82 GLN A C 1
ATOM 638 O O . GLN A 1 82 ? 2.730 -10.894 14.429 1.00 76.06 82 GLN A O 1
ATOM 643 N N . MET A 1 83 ? 0.745 -11.760 13.845 1.00 70.31 83 MET A N 1
ATOM 644 C CA . MET A 1 83 ? 0.579 -12.588 15.046 1.00 70.31 83 MET A CA 1
ATOM 645 C C . MET A 1 83 ? 1.355 -13.910 15.012 1.00 70.31 83 MET A C 1
ATOM 647 O O . MET A 1 83 ? 1.613 -14.489 16.067 1.00 70.31 83 MET A O 1
ATOM 651 N N . VAL A 1 84 ? 1.722 -14.408 13.828 1.00 67.69 84 VAL A N 1
ATOM 652 C CA . VAL A 1 84 ? 2.495 -15.647 13.685 1.00 67.69 84 VAL A CA 1
ATOM 653 C C . VAL A 1 84 ? 3.991 -15.313 13.591 1.00 67.69 84 VAL A C 1
ATOM 655 O O . VAL A 1 84 ? 4.436 -14.791 12.566 1.00 67.69 84 VAL A O 1
ATOM 658 N N . PRO A 1 85 ? 4.806 -15.622 14.619 1.00 58.69 85 PRO A N 1
ATOM 659 C CA . PRO A 1 85 ? 6.251 -15.454 14.526 1.00 58.69 85 PRO A CA 1
ATOM 660 C C . PRO A 1 85 ? 6.817 -16.350 13.414 1.00 58.69 85 PRO A C 1
ATOM 662 O O . PRO A 1 85 ? 6.405 -17.493 13.240 1.00 58.69 85 PRO A O 1
ATOM 665 N N . SER A 1 86 ? 7.773 -15.824 12.644 1.00 59.34 86 SER A N 1
ATOM 666 C CA . SER A 1 86 ? 8.388 -16.535 11.506 1.00 59.34 86 SER A CA 1
ATOM 667 C C . SER A 1 86 ? 9.264 -17.734 11.908 1.00 59.34 86 SER A C 1
ATOM 669 O O . SER A 1 86 ? 9.665 -18.516 11.048 1.00 59.34 86 SER A O 1
ATOM 671 N N . ASP A 1 87 ? 9.549 -17.901 13.199 1.00 57.72 87 ASP A N 1
ATOM 672 C CA . ASP A 1 87 ? 10.170 -19.101 13.753 1.00 57.72 87 ASP A CA 1
ATOM 673 C C . ASP A 1 87 ? 9.070 -20.126 14.009 1.00 57.72 87 ASP A C 1
ATOM 675 O O . ASP A 1 87 ? 8.159 -19.834 14.775 1.00 57.72 87 ASP A O 1
ATOM 679 N N . GLY A 1 88 ? 9.145 -21.297 13.363 1.00 53.34 88 GLY A N 1
ATOM 680 C CA . GLY A 1 88 ? 8.113 -22.344 13.324 1.00 53.34 88 GLY A CA 1
ATOM 681 C C . GLY A 1 88 ? 7.797 -23.019 14.664 1.00 53.34 88 GLY A C 1
ATOM 682 O O . GLY A 1 88 ? 7.854 -24.243 14.776 1.00 53.34 88 GLY A O 1
ATOM 683 N N . ALA A 1 89 ? 7.461 -22.219 15.671 1.00 54.66 89 ALA A N 1
ATOM 684 C CA . ALA A 1 89 ? 6.827 -22.623 16.901 1.00 54.66 89 ALA A CA 1
ATOM 685 C C . ALA A 1 89 ? 5.456 -23.210 16.564 1.00 54.66 89 ALA A C 1
ATOM 687 O O . ALA A 1 89 ? 4.708 -22.666 15.747 1.00 54.66 89 ALA A O 1
ATOM 688 N N . GLU A 1 90 ? 5.145 -24.349 17.177 1.00 56.84 90 GLU A N 1
ATOM 689 C CA . GLU A 1 90 ? 3.821 -24.948 17.091 1.00 56.84 90 GLU A CA 1
ATOM 690 C C . GLU A 1 90 ? 2.755 -23.895 17.391 1.00 56.84 90 GLU A C 1
ATOM 692 O O . GLU A 1 90 ? 2.896 -23.083 18.306 1.00 56.84 90 GLU A O 1
ATOM 697 N N . MET A 1 91 ? 1.692 -23.921 16.591 1.00 56.38 91 MET A N 1
ATOM 698 C CA . MET A 1 91 ? 0.512 -23.090 16.761 1.00 56.38 91 MET A CA 1
ATOM 699 C C . MET A 1 91 ? -0.101 -23.413 18.128 1.00 56.38 91 MET A C 1
ATOM 701 O O . MET A 1 91 ? -0.865 -24.370 18.256 1.00 56.38 91 MET A O 1
ATOM 705 N N . SER A 1 92 ? 0.316 -22.685 19.166 1.00 63.16 92 SER A N 1
ATOM 706 C CA . SER A 1 92 ? -0.1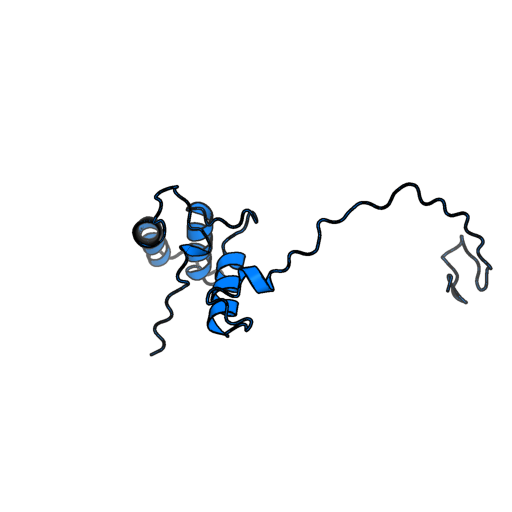25 -22.931 20.535 1.00 63.16 92 SER A CA 1
ATOM 707 C C . SER A 1 92 ? -1.630 -22.689 20.644 1.00 63.16 92 SER A C 1
ATOM 709 O O . SER A 1 92 ? -2.212 -21.943 19.849 1.00 63.16 92 SER A O 1
ATOM 711 N N . GLU A 1 93 ? -2.284 -23.320 21.623 1.00 64.44 93 GLU A N 1
ATOM 712 C CA . GLU A 1 93 ? -3.700 -23.046 21.906 1.00 64.44 93 GLU A CA 1
ATOM 713 C C . GLU A 1 93 ? -3.955 -21.545 22.099 1.00 64.44 93 GLU A C 1
ATOM 715 O O . GLU A 1 93 ? -4.985 -21.058 21.644 1.00 64.44 93 GLU A O 1
ATOM 720 N N . ASP A 1 94 ? -2.988 -20.798 22.643 1.00 66.12 94 ASP A N 1
ATOM 721 C CA . ASP A 1 94 ? -3.039 -19.339 22.752 1.00 66.12 94 ASP A CA 1
ATOM 722 C C . ASP A 1 94 ? -3.141 -18.646 21.382 1.00 66.12 94 ASP A C 1
ATOM 724 O O . ASP A 1 94 ? -4.026 -17.818 21.185 1.00 66.12 94 ASP A O 1
ATOM 728 N N . ILE A 1 95 ? -2.317 -19.025 20.393 1.00 66.69 95 ILE A N 1
ATOM 729 C CA . ILE A 1 95 ? -2.393 -18.467 19.027 1.00 66.69 95 ILE A CA 1
ATOM 730 C C . ILE A 1 95 ? -3.741 -18.815 18.387 1.00 66.69 95 ILE A C 1
ATOM 732 O O . ILE A 1 95 ? -4.345 -17.995 17.699 1.00 66.69 95 ILE A O 1
ATOM 736 N N . LYS A 1 96 ? -4.246 -20.025 18.636 1.00 67.06 96 LYS A N 1
ATOM 737 C CA . LYS A 1 96 ? -5.532 -20.488 18.106 1.00 67.06 96 LYS A CA 1
ATOM 738 C C . LYS A 1 96 ? -6.711 -19.706 18.693 1.00 67.06 96 LYS A C 1
ATOM 740 O O . LYS A 1 96 ? -7.613 -19.321 17.957 1.00 67.06 96 LYS A O 1
ATOM 745 N N . GLN A 1 97 ? -6.665 -19.417 19.990 1.00 67.94 97 GLN A N 1
ATOM 746 C CA . GLN A 1 97 ? -7.674 -18.627 20.693 1.00 67.94 97 GLN A CA 1
ATOM 747 C C . GLN A 1 97 ? -7.592 -17.135 20.317 1.00 67.94 97 GLN A C 1
ATOM 749 O O . GLN A 1 97 ? -8.614 -16.459 20.220 1.00 67.94 97 GLN A O 1
ATOM 754 N N . MET A 1 98 ? -6.391 -16.630 20.013 1.00 64.56 98 MET A N 1
ATOM 755 C CA . MET A 1 98 ? -6.185 -15.286 19.458 1.00 64.56 98 MET A CA 1
ATOM 756 C C . MET A 1 98 ? -6.688 -15.166 18.010 1.00 64.56 98 MET A C 1
ATOM 758 O O . MET A 1 98 ? -7.252 -14.136 17.651 1.00 64.56 98 MET A O 1
ATOM 762 N N . LEU A 1 99 ? -6.575 -16.226 17.203 1.00 66.44 99 LEU A N 1
ATOM 763 C CA . LEU A 1 99 ? -7.146 -16.289 15.850 1.00 66.44 99 LEU A CA 1
ATOM 764 C C . LEU A 1 99 ? -8.676 -16.350 15.844 1.00 66.44 99 LEU A C 1
ATOM 766 O O . LEU A 1 99 ? -9.298 -15.800 14.946 1.00 66.44 99 LEU A O 1
ATOM 770 N N . GLU A 1 100 ? -9.305 -16.951 16.853 1.00 69.50 100 GLU A N 1
ATOM 771 C CA . GLU A 1 100 ? -10.767 -16.875 17.016 1.00 69.50 100 GLU A CA 1
ATOM 772 C C . GLU A 1 100 ? -11.236 -15.461 17.415 1.00 69.50 100 GLU A C 1
ATOM 774 O O . GLU A 1 100 ? -12.368 -15.068 17.133 1.00 69.50 100 GLU A O 1
ATOM 779 N N . GLY A 1 101 ? -10.371 -14.672 18.062 1.00 68.31 101 GLY A N 1
ATOM 780 C CA . GLY A 1 101 ? -10.614 -13.254 18.347 1.00 68.31 101 GLY A CA 1
ATOM 781 C C . GLY A 1 101 ? -10.330 -12.329 17.163 1.00 68.31 101 GLY A C 1
ATOM 782 O O . GLY A 1 101 ? -10.846 -11.214 17.119 1.00 68.31 101 GLY A O 1
ATOM 783 N N . HIS A 1 102 ? -9.543 -12.793 16.198 1.00 75.69 102 HIS A N 1
ATOM 784 C CA . HIS A 1 102 ? -9.090 -11.998 15.070 1.00 75.69 102 HIS A CA 1
ATOM 785 C C . HIS A 1 102 ? -10.245 -11.566 14.146 1.00 75.69 102 HIS A C 1
ATOM 787 O O . HIS A 1 102 ? -10.282 -10.411 13.734 1.00 75.69 102 HIS A O 1
ATOM 793 N N . ASP A 1 103 ? -11.252 -12.419 13.921 1.00 81.38 103 ASP A N 1
ATOM 794 C CA . ASP A 1 103 ? -12.456 -12.030 13.164 1.00 81.38 103 ASP A CA 1
ATOM 795 C C . ASP A 1 103 ? -13.185 -10.833 13.797 1.00 81.38 103 ASP A C 1
ATOM 797 O O . ASP A 1 103 ? -13.712 -9.973 13.094 1.00 81.38 103 ASP A O 1
ATOM 801 N N . LYS A 1 104 ? -13.186 -10.737 15.134 1.00 85.75 104 LYS A N 1
ATOM 802 C CA . LYS A 1 104 ? -13.779 -9.585 15.830 1.00 85.75 104 LYS A CA 1
ATOM 803 C C . LYS A 1 104 ? -12.949 -8.325 15.639 1.00 85.75 104 LYS A C 1
ATOM 805 O O . LYS A 1 104 ? -13.533 -7.264 15.472 1.00 85.75 104 LYS A O 1
ATOM 810 N N . LEU A 1 105 ? -11.621 -8.443 15.645 1.00 85.12 105 LEU A N 1
ATOM 811 C CA . LEU A 1 105 ? -10.729 -7.310 15.393 1.00 85.12 105 LEU A CA 1
ATOM 812 C C . LEU A 1 105 ? -10.924 -6.766 13.977 1.00 85.12 105 LEU A C 1
ATOM 814 O O . LEU A 1 105 ? -11.044 -5.558 13.811 1.00 85.12 105 LEU A O 1
ATOM 818 N N . VAL A 1 106 ? -11.026 -7.644 12.973 1.00 88.56 106 VAL A N 1
ATOM 819 C CA . VAL A 1 106 ? -11.345 -7.231 11.597 1.00 88.56 106 VAL A CA 1
ATOM 820 C C . VAL A 1 106 ? -12.694 -6.521 11.557 1.00 88.56 106 VAL A C 1
ATOM 822 O O . VAL A 1 106 ? -12.798 -5.439 10.990 1.00 88.56 106 VAL A O 1
ATOM 825 N N . GLU A 1 107 ? -13.720 -7.074 12.205 1.00 90.19 107 GLU A N 1
ATOM 826 C CA . GLU A 1 107 ? -15.035 -6.431 12.255 1.00 90.19 107 GLU A CA 1
ATOM 827 C C . GLU A 1 107 ? -14.986 -5.042 12.915 1.00 90.19 107 GLU A C 1
ATOM 829 O O . GLU A 1 107 ? -15.601 -4.105 12.414 1.00 90.19 107 GLU A O 1
ATOM 834 N N . GLU A 1 108 ? -14.245 -4.881 14.014 1.00 89.81 108 GLU A N 1
ATOM 835 C CA . GLU A 1 108 ? -14.089 -3.589 14.691 1.00 89.81 108 GLU A CA 1
ATOM 836 C C . GLU A 1 108 ? -13.327 -2.568 13.843 1.00 89.81 108 GLU A C 1
ATOM 838 O O . GLU A 1 108 ? -13.712 -1.396 13.836 1.00 89.81 108 GLU A O 1
ATOM 843 N N . ILE A 1 109 ? -12.291 -3.001 13.115 1.00 89.31 109 ILE A N 1
ATOM 844 C CA . ILE A 1 109 ? -11.556 -2.156 12.166 1.00 89.31 109 ILE A CA 1
ATOM 845 C C . ILE A 1 109 ? -12.518 -1.662 11.087 1.00 89.31 109 ILE A C 1
ATOM 847 O O . ILE A 1 109 ? -12.669 -0.457 10.920 1.00 89.31 109 ILE A O 1
ATOM 851 N N . PHE A 1 110 ? -13.243 -2.562 10.420 1.00 92.69 110 PHE A N 1
ATOM 852 C CA . PHE A 1 110 ? -14.194 -2.166 9.380 1.00 92.69 110 PHE A CA 1
ATOM 853 C C . PHE A 1 110 ? -15.297 -1.255 9.931 1.00 92.69 110 PHE A C 1
ATOM 855 O O . PHE A 1 110 ? -15.640 -0.268 9.303 1.00 92.69 110 PHE A O 1
ATOM 862 N N . GLN A 1 111 ? -15.805 -1.484 11.143 1.00 92.25 111 GLN A N 1
ATOM 863 C CA . GLN A 1 111 ? -16.805 -0.583 11.731 1.00 92.25 111 GLN A CA 1
ATOM 864 C C . GLN A 1 111 ? -16.319 0.860 11.943 1.00 92.25 111 GLN A C 1
ATOM 866 O O . GLN A 1 111 ? -17.154 1.768 11.978 1.00 92.25 111 GLN A O 1
ATOM 871 N N . HIS A 1 112 ? -15.013 1.070 12.129 1.00 89.50 112 HIS A N 1
ATOM 872 C CA . HIS A 1 112 ? -14.429 2.396 12.337 1.00 89.50 112 HIS A CA 1
ATOM 873 C C . HIS A 1 112 ? -13.900 3.023 11.046 1.00 89.50 112 HIS A C 1
ATOM 875 O O . HIS A 1 112 ? -14.023 4.238 10.875 1.00 89.50 112 HIS A O 1
ATOM 881 N N . GLU A 1 113 ? -13.322 2.206 10.169 1.00 90.12 113 GLU A N 1
ATOM 882 C CA . GLU A 1 113 ? -12.611 2.665 8.980 1.00 90.12 113 GLU A CA 1
ATOM 883 C C . GLU A 1 113 ? -13.522 2.697 7.741 1.00 90.12 113 GLU A C 1
ATOM 885 O O . GLU A 1 113 ? -13.493 3.695 7.032 1.00 90.12 113 GLU A O 1
ATOM 890 N N .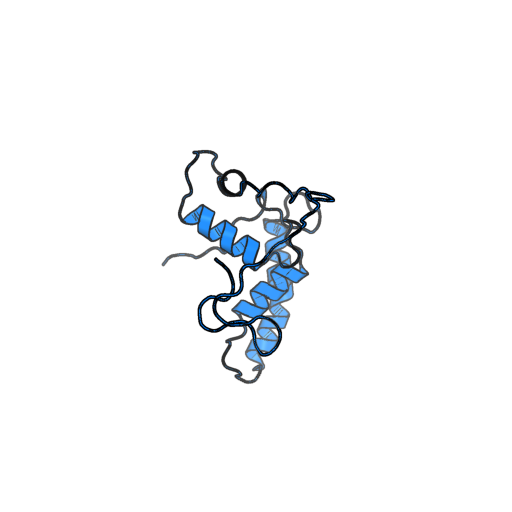 ASP A 1 114 ? -14.388 1.696 7.521 1.00 93.81 114 ASP A N 1
ATOM 891 C CA . ASP A 1 114 ? -15.336 1.635 6.387 1.00 93.81 114 ASP A CA 1
ATOM 892 C C . ASP A 1 114 ? -16.513 2.609 6.626 1.00 93.81 114 ASP A C 1
ATOM 894 O O . ASP A 1 114 ? -17.555 2.281 7.216 1.00 93.81 114 ASP A O 1
ATOM 898 N N . LYS A 1 115 ? -16.307 3.874 6.239 1.00 93.25 115 LYS A N 1
ATOM 899 C CA . LYS A 1 115 ? -17.234 4.991 6.475 1.00 93.25 115 LYS A CA 1
ATOM 900 C C . LYS A 1 115 ? -18.399 4.939 5.504 1.00 93.25 115 LYS A C 1
ATOM 902 O O . LYS A 1 115 ? -19.519 5.310 5.882 1.00 93.25 115 LYS A O 1
ATOM 907 N N . ASP A 1 116 ? -18.142 4.536 4.266 1.00 93.31 116 ASP A N 1
ATOM 908 C CA . ASP A 1 116 ? -19.161 4.451 3.226 1.00 93.31 116 ASP A CA 1
ATOM 909 C C . ASP A 1 116 ? -19.946 3.120 3.245 1.00 93.31 116 ASP A C 1
ATOM 911 O O . ASP A 1 116 ? -21.044 3.047 2.678 1.00 93.31 116 ASP A O 1
ATOM 915 N N . LYS A 1 117 ? -19.474 2.132 4.019 1.00 93.25 117 LYS A N 1
ATOM 916 C CA . LYS A 1 117 ? -20.064 0.802 4.233 1.00 93.25 117 LYS A CA 1
ATOM 917 C C . LYS A 1 117 ? -20.108 -0.041 2.969 1.00 93.25 117 LYS A C 1
ATOM 919 O O . LYS A 1 117 ? -21.053 -0.822 2.781 1.00 93.25 117 LYS A O 1
ATOM 924 N N . ASN A 1 118 ? -19.127 0.135 2.094 1.00 92.69 118 ASN A N 1
ATOM 925 C CA . ASN A 1 118 ? -19.013 -0.626 0.860 1.00 92.69 118 ASN A CA 1
ATOM 926 C C . ASN A 1 118 ? -18.379 -2.019 1.075 1.00 92.69 118 ASN A C 1
ATOM 928 O O . ASN A 1 118 ? -18.463 -2.864 0.181 1.00 92.69 118 ASN A O 1
ATOM 932 N N . GLY A 1 119 ? -17.852 -2.298 2.275 1.00 92.00 119 GLY A N 1
ATOM 933 C CA . GLY A 1 119 ? -17.224 -3.569 2.632 1.00 92.00 119 GLY A CA 1
ATOM 934 C C . GLY A 1 119 ? -15.722 -3.635 2.351 1.00 92.00 119 GLY A C 1
ATOM 935 O O . GLY A 1 119 ? -15.143 -4.712 2.512 1.00 92.00 119 GLY A O 1
ATOM 936 N N . PHE A 1 120 ? -15.113 -2.513 1.977 1.00 93.31 120 PHE A N 1
ATOM 937 C CA . PHE A 1 120 ? -13.692 -2.306 1.726 1.00 93.31 120 PHE A CA 1
ATOM 938 C C . PHE A 1 120 ? -13.210 -1.076 2.502 1.00 93.31 120 PHE A C 1
ATOM 940 O O . PHE A 1 120 ? -14.002 -0.231 2.902 1.00 93.31 120 PHE A O 1
ATOM 947 N N . ILE A 1 121 ? -11.904 -0.986 2.749 1.00 91.88 121 ILE A N 1
ATOM 948 C CA . ILE A 1 121 ? -11.294 0.214 3.333 1.00 91.88 121 ILE A CA 1
ATOM 949 C C . ILE A 1 121 ? -10.432 0.858 2.257 1.00 91.88 121 ILE A C 1
ATOM 951 O O . ILE A 1 121 ? -9.405 0.307 1.855 1.00 91.88 121 ILE A O 1
ATOM 955 N N . SER A 1 122 ? -10.856 2.027 1.791 1.00 90.25 122 SER A N 1
ATOM 956 C CA . SER A 1 122 ? -10.088 2.828 0.839 1.00 90.25 122 SER A CA 1
ATOM 957 C C . SER A 1 122 ? -8.894 3.526 1.503 1.00 90.25 122 SER A C 1
ATOM 959 O O . SER A 1 122 ? -8.788 3.627 2.729 1.00 90.25 122 SER A O 1
ATOM 961 N N . HIS A 1 123 ? -7.994 4.074 0.685 1.00 82.88 123 HIS A N 1
ATOM 962 C CA . HIS A 1 123 ? -6.858 4.871 1.166 1.00 82.88 123 HIS A CA 1
ATOM 963 C C . HIS A 1 123 ? -7.285 6.084 2.013 1.00 82.88 123 HIS A C 1
ATOM 965 O O . HIS A 1 123 ? -6.659 6.387 3.022 1.00 82.88 123 HIS A O 1
ATOM 971 N N . GLU A 1 124 ? -8.404 6.728 1.664 1.00 83.62 124 GLU A N 1
ATOM 972 C CA . GLU A 1 124 ? -8.949 7.886 2.398 1.00 83.62 124 GLU A CA 1
ATOM 973 C C . GLU A 1 124 ? -9.603 7.505 3.742 1.00 83.62 124 GLU A C 1
ATOM 975 O O . GLU A 1 124 ? -9.821 8.341 4.630 1.00 83.62 124 GLU A O 1
ATOM 980 N N . GLU A 1 125 ? -9.970 6.237 3.885 1.00 88.88 125 GLU A N 1
ATOM 981 C CA . GLU A 1 125 ? -10.600 5.673 5.074 1.00 88.88 125 GLU A CA 1
ATOM 982 C C . GLU A 1 125 ? -9.589 5.110 6.060 1.00 88.88 125 GLU A C 1
ATOM 984 O O . GLU A 1 125 ? -9.835 5.148 7.265 1.00 88.88 125 GLU A O 1
ATOM 989 N N . PHE A 1 126 ? -8.446 4.663 5.550 1.00 88.00 126 PHE A N 1
ATOM 990 C CA . PHE A 1 126 ? -7.397 4.024 6.313 1.00 88.00 126 PHE A CA 1
ATOM 991 C C . PHE A 1 126 ? -6.621 5.006 7.202 1.00 88.00 126 PHE A C 1
ATOM 993 O O . PHE A 1 126 ? -5.930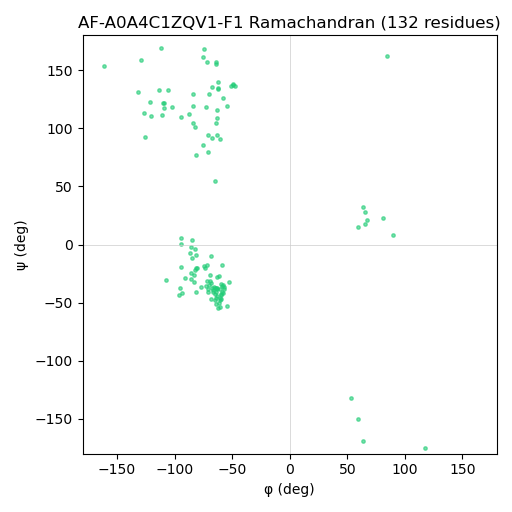 5.908 6.735 1.00 88.00 126 PHE A O 1
ATOM 1000 N N . SER A 1 127 ? -6.670 4.789 8.515 1.00 82.44 127 SER A N 1
ATOM 1001 C CA . SER A 1 127 ? -5.954 5.590 9.514 1.00 82.44 127 SER A CA 1
ATOM 1002 C C . SER A 1 127 ? -4.589 5.027 9.927 1.00 82.44 127 SER A C 1
ATOM 1004 O O . SER A 1 127 ? -3.898 5.643 10.740 1.00 82.44 127 SER A O 1
ATOM 1006 N N . GLY A 1 128 ? -4.168 3.890 9.363 1.00 77.38 128 GLY A N 1
ATOM 1007 C CA . GLY A 1 128 ? -2.888 3.266 9.694 1.00 77.38 128 GLY A CA 1
ATOM 1008 C C . GLY A 1 128 ? -2.922 2.369 10.939 1.00 77.38 128 GLY A C 1
ATOM 1009 O O . GLY A 1 128 ? -3.824 2.462 11.776 1.00 77.38 128 GLY A O 1
ATOM 1010 N N . PRO A 1 129 ? -1.919 1.488 11.114 1.00 69.25 129 PRO A N 1
ATOM 1011 C CA . PRO A 1 129 ? -1.726 0.798 12.380 1.00 69.25 129 PRO A CA 1
ATOM 1012 C C . PRO A 1 129 ? -1.400 1.829 13.468 1.00 69.25 129 PRO A C 1
ATOM 1014 O O . PRO A 1 129 ? -0.364 2.492 13.417 1.00 69.25 129 PRO A O 1
ATOM 1017 N N . LYS A 1 130 ? -2.284 1.963 14.462 1.00 63.84 130 LYS A N 1
ATOM 1018 C CA . LYS A 1 130 ? -2.098 2.892 15.583 1.00 63.84 130 LYS A CA 1
ATOM 1019 C C . LYS A 1 130 ? -0.983 2.386 16.489 1.00 63.84 130 LYS A C 1
ATOM 1021 O O . LYS A 1 130 ? -1.201 1.545 17.357 1.00 63.84 130 LYS A O 1
ATOM 1026 N N . HIS A 1 131 ? 0.225 2.874 16.253 1.00 49.81 131 HIS A N 1
ATOM 1027 C CA . HIS A 1 131 ? 1.335 2.674 17.164 1.00 49.81 131 HIS A CA 1
ATOM 1028 C C . HIS A 1 131 ? 1.212 3.736 18.264 1.00 49.81 131 HIS A C 1
ATOM 1030 O O . HIS A 1 131 ? 1.532 4.900 18.043 1.00 49.81 131 HIS A O 1
ATOM 1036 N N . ASP A 1 132 ? 0.698 3.358 19.436 1.00 43.28 132 ASP A N 1
ATOM 1037 C CA . ASP A 1 132 ? 0.880 4.163 20.649 1.00 43.28 132 ASP A CA 1
ATOM 1038 C C . ASP A 1 132 ? 2.394 4.180 20.937 1.00 43.28 132 ASP A C 1
ATOM 1040 O O . ASP A 1 132 ? 2.951 3.227 21.487 1.00 43.28 132 ASP A O 1
ATOM 1044 N N . GLU A 1 133 ? 3.106 5.211 20.470 1.00 39.28 133 GLU A N 1
ATOM 1045 C CA . GLU A 1 133 ? 4.462 5.494 20.942 1.00 39.28 133 GLU A CA 1
ATOM 1046 C C . GLU A 1 133 ? 4.378 5.846 22.438 1.00 39.28 133 GLU A C 1
ATOM 1048 O O . GLU A 1 133 ? 3.907 6.919 22.815 1.00 39.28 133 GLU A O 1
ATOM 1053 N N . LEU A 1 134 ? 4.793 4.887 23.275 1.00 35.62 134 LEU A N 1
ATOM 1054 C CA . LEU A 1 134 ? 5.016 5.025 24.720 1.00 35.62 134 LEU A CA 1
ATOM 1055 C C . LEU A 1 134 ? 6.155 5.998 25.05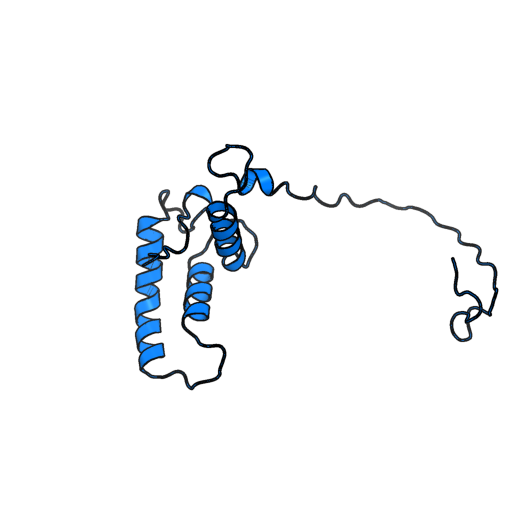1 1.00 35.62 134 LEU A C 1
ATOM 1057 O O . LEU A 1 134 ? 7.211 5.925 24.380 1.00 35.62 134 LEU A O 1
#

pLDDT: mean 80.38, std 12.87, range [35.62, 94.25]

Nearest PDB structures (foldseek):
  3aka-assembly1_A  TM=5.932E-01  e=4.814E-02  Streptomyces coelicolor A3(2)
  7pjd-assembly6_F  TM=6.100E-01  e=4.359E-01  Bombyx mori
  4ndc-assembly2_B  TM=5.767E-01  e=3.182E-01  Doryteuthis pealeii
  4ndb-assembly2_B  TM=5.740E-01  e=4.642E-01  Doryteuthis pealeii
  1nya-assembly1_A  TM=6.176E-01  e=7.681E-01  Saccharopolyspora erythraea

Foldseek 3Di:
DAPAQNADPPPGHHPDDDDDDDDDPDDDDDPPDDPCQVVLPLVPPSDHDPQSVQQVVQQVQQCPPPPQWHALVSQLVSVLVVLDPPPPDPCDVVVVVVNVCSNVVSVVLCVQQVPVPPRIHHSNSRPGDDDPPD

Secondary structure (DSSP, 8-state):
--STTT-BTTTB-TT--------------PPPPP-THHHH-SS-SSS--HHHHHHHHHHHHH-SS-SSEE-HHHHHHHHHHHHS-SS-----HHHHHHHHHHHHHHHHHHHHH-SS-SSSEETTT---------

Solvent-accessible surface area (backbone atoms only — not comparable to full-atom values): 8672 Å² total; per-residue (Å²): 140,78,56,48,79,73,22,50,81,96,81,35,59,54,68,60,84,85,86,84,90,83,82,87,86,78,81,80,83,68,77,74,81,78,69,56,68,69,72,46,27,79,87,66,80,83,57,80,53,76,63,40,54,50,38,47,54,51,49,58,71,31,35,81,85,70,81,69,48,37,39,66,66,33,55,47,53,44,53,52,55,72,71,49,68,92,64,90,65,76,85,41,71,66,57,54,56,50,54,68,47,41,62,54,52,52,51,53,48,43,70,70,31,27,80,87,67,79,74,42,32,40,72,92,39,56,84,55,86,83,73,82,84,126

Organism: Eumeta variegata (NCBI:txid151549)

Sequence (134 aa):
MGYGERGAGNVIPPHATLHFEVELINIGDSPPPTNVFKEIDADKDNMLSREEVSIELAFRSMDANGDLELSREEVSEYLKKQMVPSDGAEMSEDIKQMLEGHDKLVEEIFQHEDKDKNGFISHEEFSGPKHDEL

Mean predicted aligned error: 13.8 Å

Radius of gyration: 25.06 Å; Cα contacts (8 Å, |Δi|>4): 98; chains: 1; bounding box: 58×45×64 Å